Protein AF-A0A1R3U5Z2-F1 (afdb_monomer_lite)

Organism: NCBI:txid1972867

Radius of 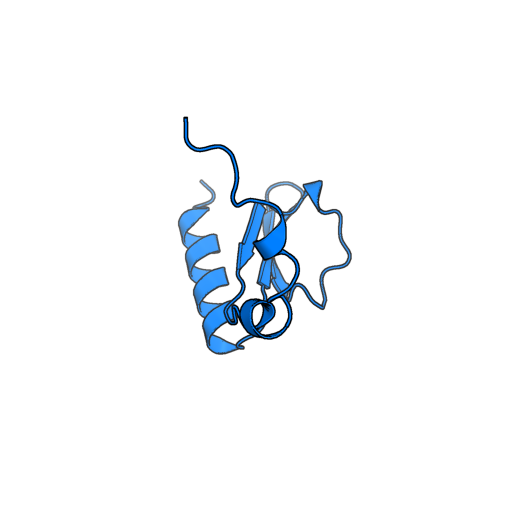gyration: 15.64 Å; chains: 1; bounding box: 31×39×40 Å

Structure (mmCIF, N/CA/C/O backbone):
data_AF-A0A1R3U5Z2-F1
#
_entry.id   AF-A0A1R3U5Z2-F1
#
loop_
_atom_site.group_PDB
_atom_site.id
_atom_site.type_symbol
_atom_site.label_atom_id
_atom_site.label_alt_id
_atom_site.label_comp_id
_atom_site.label_asym_id
_atom_site.label_entity_id
_atom_site.label_seq_id
_atom_site.pdbx_PDB_ins_code
_atom_site.Cartn_x
_atom_site.Cartn_y
_atom_site.Cartn_z
_atom_site.occupancy
_atom_site.B_iso_or_equiv
_atom_site.auth_seq_id
_atom_site.auth_comp_id
_atom_site.auth_asym_id
_atom_site.auth_atom_id
_atom_site.pdbx_PDB_model_num
ATOM 1 N N . MET A 1 1 ? -14.084 5.780 13.730 1.00 48.66 1 MET A N 1
ATOM 2 C CA . MET A 1 1 ? -13.236 6.821 13.121 1.00 48.66 1 MET A CA 1
ATOM 3 C C . MET A 1 1 ? -12.014 6.098 12.612 1.00 48.66 1 MET A C 1
ATOM 5 O O . MET A 1 1 ? -11.129 5.789 13.390 1.00 48.66 1 MET A O 1
ATOM 9 N N . SER A 1 2 ? -12.070 5.663 11.361 1.00 59.66 2 SER A N 1
ATOM 10 C CA . SER A 1 2 ? -10.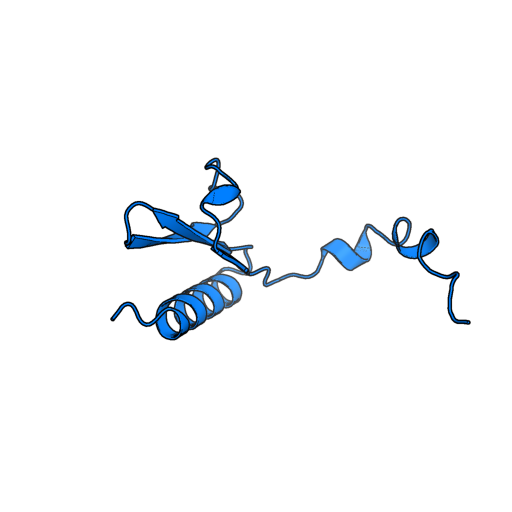961 5.011 10.676 1.00 59.66 2 SER A CA 1
ATOM 11 C C . SER A 1 2 ? -9.968 6.115 10.329 1.00 59.66 2 SER A C 1
ATOM 13 O O . SER A 1 2 ? -10.242 6.944 9.461 1.00 59.66 2 SER A O 1
ATOM 15 N N . ASP A 1 3 ? -8.864 6.199 11.067 1.00 77.62 3 ASP A N 1
ATOM 16 C CA . ASP A 1 3 ? -7.806 7.168 10.794 1.00 77.62 3 ASP A CA 1
ATOM 17 C C . ASP A 1 3 ? -7.088 6.758 9.504 1.00 77.62 3 ASP A C 1
ATOM 19 O O . ASP A 1 3 ? -6.055 6.091 9.518 1.00 77.62 3 ASP A O 1
ATOM 23 N N . LEU A 1 4 ? -7.662 7.143 8.363 1.00 79.44 4 LEU A N 1
ATOM 24 C CA . LEU A 1 4 ? -7.100 6.894 7.036 1.00 79.44 4 LEU A CA 1
ATOM 25 C C . LEU A 1 4 ? -5.634 7.347 6.969 1.00 79.44 4 LEU A C 1
ATOM 27 O O . LEU A 1 4 ? -4.798 6.653 6.403 1.00 79.44 4 LEU A O 1
ATOM 31 N N . SER A 1 5 ? -5.294 8.459 7.626 1.00 82.44 5 SER A N 1
ATOM 32 C CA . SER A 1 5 ? -3.916 8.954 7.716 1.00 82.44 5 SER A CA 1
ATOM 33 C C . SER A 1 5 ? -2.966 7.980 8.425 1.00 82.44 5 SER A C 1
ATOM 35 O O . SER A 1 5 ? -1.802 7.873 8.040 1.00 82.44 5 SER A O 1
ATOM 37 N N . LEU A 1 6 ? -3.438 7.238 9.432 1.00 85.25 6 LEU A N 1
ATOM 38 C CA . LEU A 1 6 ? -2.646 6.224 10.125 1.00 85.25 6 LEU A CA 1
ATOM 39 C C . LEU A 1 6 ? -2.381 5.029 9.206 1.00 85.25 6 LEU A C 1
ATOM 41 O O . LEU A 1 6 ? -1.239 4.584 9.100 1.00 85.25 6 LEU A O 1
ATOM 45 N N . ALA A 1 7 ? -3.411 4.562 8.497 1.00 83.25 7 ALA A N 1
ATOM 46 C CA . ALA A 1 7 ? -3.276 3.472 7.534 1.00 83.25 7 ALA A CA 1
ATOM 47 C C . ALA A 1 7 ? -2.340 3.845 6.372 1.00 83.25 7 ALA A C 1
ATOM 49 O O . ALA A 1 7 ? -1.489 3.049 5.981 1.00 83.25 7 ALA A O 1
ATOM 50 N N . GLN A 1 8 ? -2.426 5.084 5.881 1.00 84.19 8 GLN A N 1
ATOM 51 C CA . GLN A 1 8 ? -1.535 5.624 4.852 1.00 84.19 8 GLN A CA 1
ATOM 52 C C . GLN A 1 8 ? -0.074 5.694 5.316 1.00 84.19 8 GLN A C 1
ATOM 54 O O . GLN A 1 8 ? 0.825 5.294 4.580 1.00 84.19 8 GLN A O 1
ATOM 59 N N . ASN A 1 9 ? 0.176 6.160 6.544 1.00 86.06 9 ASN A N 1
ATOM 60 C CA . ASN A 1 9 ? 1.528 6.199 7.107 1.00 86.06 9 ASN A CA 1
ATOM 61 C C . ASN A 1 9 ? 2.114 4.792 7.270 1.00 86.06 9 ASN A C 1
ATOM 63 O O . ASN A 1 9 ? 3.279 4.574 6.945 1.00 86.06 9 ASN A O 1
ATOM 67 N N . HIS A 1 10 ? 1.302 3.834 7.723 1.00 83.56 10 HIS A N 1
ATOM 68 C CA . HIS A 1 10 ? 1.725 2.444 7.868 1.00 83.56 10 HIS A CA 1
ATOM 69 C C . HIS A 1 10 ? 2.016 1.790 6.508 1.00 83.56 10 HIS A C 1
ATOM 71 O O . HIS A 1 10 ? 3.038 1.127 6.347 1.00 83.56 10 HIS A O 1
ATOM 77 N N . ALA A 1 11 ? 1.171 2.033 5.500 1.00 83.94 11 ALA A N 1
ATOM 78 C CA . ALA A 1 11 ? 1.391 1.557 4.135 1.00 83.94 11 ALA A CA 1
ATOM 79 C C . ALA A 1 11 ? 2.673 2.140 3.520 1.00 83.94 11 ALA A C 1
ATOM 81 O O . ALA A 1 11 ? 3.436 1.421 2.876 1.00 83.94 11 ALA A O 1
ATOM 82 N N . LEU A 1 12 ? 2.944 3.427 3.759 1.00 82.06 12 LEU A N 1
ATOM 83 C CA . LEU A 1 12 ? 4.151 4.093 3.278 1.00 82.06 12 LEU A CA 1
ATOM 84 C C . LEU A 1 12 ? 5.423 3.540 3.935 1.00 82.06 12 LEU A C 1
ATOM 86 O O . LEU A 1 12 ? 6.431 3.351 3.253 1.00 82.06 12 LEU A O 1
ATOM 90 N N . ASP A 1 13 ? 5.394 3.285 5.241 1.00 85.69 13 ASP A N 1
ATOM 91 C CA . ASP A 1 13 ? 6.530 2.709 5.966 1.00 85.69 13 ASP A CA 1
ATOM 92 C C . ASP A 1 13 ? 6.836 1.282 5.480 1.00 85.69 13 ASP A C 1
ATOM 94 O O . ASP A 1 13 ? 7.989 0.944 5.193 1.00 85.69 13 ASP A O 1
ATOM 98 N N . LEU A 1 14 ? 5.782 0.489 5.253 1.00 83.19 14 LEU A N 1
ATOM 99 C CA . LEU A 1 14 ? 5.869 -0.848 4.673 1.00 83.19 14 LEU A CA 1
ATOM 100 C C . LEU A 1 14 ? 6.489 -0.811 3.264 1.00 83.19 14 LEU A C 1
ATOM 102 O O . LEU A 1 14 ? 7.459 -1.522 2.997 1.00 83.19 14 LEU A O 1
ATOM 106 N N . ALA A 1 15 ? 5.986 0.063 2.385 1.00 83.31 15 ALA A N 1
ATOM 107 C CA . ALA A 1 15 ? 6.492 0.227 1.022 1.00 83.31 15 ALA A CA 1
ATOM 108 C C . ALA A 1 15 ? 7.983 0.597 1.010 1.00 83.31 15 ALA A C 1
ATOM 110 O O . ALA A 1 15 ? 8.774 0.013 0.272 1.00 83.31 15 ALA A O 1
ATOM 111 N N . ARG A 1 16 ? 8.403 1.528 1.874 1.00 80.88 16 ARG A N 1
ATOM 112 C CA . ARG A 1 16 ? 9.808 1.960 1.976 1.00 80.88 16 ARG A CA 1
ATOM 113 C C . ARG A 1 16 ? 10.719 0.874 2.541 1.00 80.88 16 ARG A C 1
ATOM 115 O O . ARG A 1 16 ? 11.870 0.788 2.124 1.00 80.88 16 ARG A O 1
ATOM 122 N N . THR A 1 17 ? 10.209 0.056 3.456 1.00 85.25 17 THR A N 1
ATOM 123 C CA . THR A 1 17 ? 10.963 -1.032 4.090 1.00 85.25 17 THR A CA 1
ATOM 124 C C . THR A 1 17 ? 11.171 -2.206 3.141 1.00 85.25 17 THR A C 1
ATOM 126 O O . THR A 1 17 ? 12.287 -2.707 3.017 1.00 85.25 17 THR A O 1
ATOM 129 N N . LEU A 1 18 ? 10.115 -2.637 2.445 1.00 83.19 18 LEU A N 1
ATOM 130 C CA . LEU A 1 18 ? 10.204 -3.736 1.484 1.00 83.19 18 LEU A CA 1
ATOM 131 C C . LEU A 1 18 ? 10.760 -3.301 0.120 1.00 83.19 18 LEU A C 1
ATOM 133 O O . LEU A 1 18 ? 11.177 -4.158 -0.652 1.00 83.19 18 LEU A O 1
ATOM 137 N N . MET A 1 19 ? 10.787 -1.995 -0.176 1.00 85.19 19 MET A N 1
ATOM 138 C CA . MET A 1 19 ? 11.125 -1.448 -1.498 1.00 85.19 19 MET A CA 1
ATOM 139 C C . MET A 1 19 ? 10.260 -2.037 -2.627 1.00 85.19 19 MET A C 1
ATOM 141 O O . MET A 1 19 ? 10.712 -2.164 -3.763 1.00 85.19 19 MET A O 1
ATOM 145 N N . VAL A 1 20 ? 9.010 -2.387 -2.319 1.00 83.31 20 VAL A N 1
ATOM 146 C CA . VAL A 1 20 ? 8.017 -2.878 -3.285 1.00 83.31 20 VAL A CA 1
ATOM 147 C C . VAL A 1 20 ? 6.808 -1.944 -3.328 1.00 83.31 20 VAL A C 1
ATOM 149 O O . VAL A 1 20 ? 6.476 -1.346 -2.300 1.00 83.31 20 VAL A O 1
ATOM 152 N N . PRO A 1 21 ? 6.138 -1.803 -4.483 1.00 83.12 21 PRO A N 1
ATOM 153 C CA . PRO A 1 21 ? 4.902 -1.041 -4.570 1.00 83.12 21 PRO A CA 1
ATOM 154 C C . PRO A 1 21 ? 3.810 -1.697 -3.722 1.00 83.12 21 PRO A C 1
ATOM 156 O O . PRO A 1 21 ? 3.630 -2.915 -3.758 1.00 83.12 21 PRO A O 1
ATOM 159 N N . VAL A 1 22 ? 3.087 -0.884 -2.956 1.00 87.44 22 VAL A N 1
ATOM 160 C CA . VAL A 1 22 ? 2.026 -1.313 -2.040 1.00 87.44 22 VAL A CA 1
ATOM 161 C C . VAL A 1 22 ? 0.728 -0.598 -2.392 1.00 87.44 22 VAL A C 1
ATOM 163 O O . VAL A 1 22 ? 0.689 0.626 -2.504 1.00 87.44 22 VAL A O 1
ATOM 166 N N . THR A 1 23 ? -0.345 -1.363 -2.528 1.00 88.06 23 THR A N 1
ATOM 167 C CA . THR A 1 23 ? -1.707 -0.889 -2.753 1.00 88.06 23 THR A CA 1
ATOM 168 C C . THR A 1 23 ? -2.458 -0.820 -1.423 1.00 88.06 23 THR A C 1
ATOM 170 O O . THR A 1 23 ? -2.504 -1.788 -0.661 1.00 88.06 23 THR A O 1
ATOM 173 N N . LEU A 1 24 ? -3.049 0.341 -1.153 1.00 88.31 24 LEU A N 1
ATOM 174 C CA . LEU A 1 24 ? -4.007 0.582 -0.083 1.00 88.31 24 LEU A CA 1
ATOM 175 C C . LEU A 1 24 ? -5.411 0.508 -0.680 1.00 88.31 24 LEU A C 1
ATOM 177 O O . LEU A 1 24 ? -5.739 1.293 -1.573 1.00 88.31 24 LEU A O 1
ATOM 181 N N . PHE A 1 25 ? -6.236 -0.396 -0.174 1.00 87.56 25 PHE A N 1
ATOM 182 C CA . PHE A 1 25 ? -7.608 -0.590 -0.634 1.00 87.56 25 PHE A CA 1
ATOM 183 C C . PHE A 1 25 ? -8.569 -0.655 0.554 1.00 87.56 25 PHE A C 1
ATOM 185 O O . PHE A 1 25 ? -8.157 -0.941 1.680 1.00 87.56 25 PHE A O 1
ATOM 192 N N . GLU A 1 26 ? -9.842 -0.371 0.309 1.00 85.75 26 GLU A N 1
ATOM 193 C CA . GLU A 1 26 ? -10.908 -0.497 1.302 1.00 85.75 26 GLU A CA 1
ATOM 194 C C . GLU A 1 26 ? -11.962 -1.485 0.810 1.00 85.75 26 GLU A C 1
ATOM 196 O O . GLU A 1 26 ? -12.495 -1.347 -0.289 1.00 85.75 26 GLU A O 1
ATOM 201 N N . LEU A 1 27 ? -12.253 -2.489 1.634 1.00 82.69 27 LEU A N 1
ATOM 202 C CA . LEU A 1 27 ? -13.281 -3.495 1.382 1.00 82.69 27 LEU A CA 1
ATOM 203 C C . LEU A 1 27 ? -14.230 -3.522 2.570 1.00 82.69 27 LEU A C 1
ATOM 205 O O . LEU A 1 27 ? -13.785 -3.662 3.705 1.00 82.69 27 LEU A O 1
ATOM 209 N N . ASP A 1 28 ? -15.528 -3.364 2.314 1.00 82.19 28 ASP A N 1
ATOM 210 C CA . ASP A 1 28 ? -16.585 -3.445 3.335 1.00 82.19 28 ASP A CA 1
ATOM 211 C C . ASP A 1 28 ? -16.338 -2.576 4.595 1.00 82.19 28 ASP A C 1
ATOM 213 O O . ASP A 1 28 ? -16.809 -2.884 5.690 1.00 82.19 28 ASP A O 1
ATOM 217 N N . GLY A 1 29 ? -15.622 -1.452 4.447 1.00 81.25 29 GLY A N 1
ATOM 218 C CA . GLY A 1 29 ? -15.280 -0.531 5.540 1.00 81.25 29 GLY A CA 1
ATOM 219 C C . GLY A 1 29 ? -14.001 -0.880 6.314 1.00 81.25 29 GLY A C 1
ATOM 220 O O . GLY A 1 29 ? -13.688 -0.219 7.309 1.00 81.25 29 GLY A O 1
ATOM 221 N N . GLU A 1 30 ? -13.252 -1.892 5.874 1.00 82.31 30 GLU A N 1
ATOM 222 C CA . GLU A 1 30 ? -11.939 -2.264 6.399 1.00 82.31 30 GLU A CA 1
ATOM 223 C C . GLU A 1 30 ? -10.823 -1.829 5.445 1.00 82.31 30 GLU A C 1
ATOM 225 O O . GLU A 1 30 ? -10.921 -1.986 4.230 1.00 82.31 30 GLU A O 1
ATOM 230 N N . ILE A 1 31 ? -9.731 -1.294 6.002 1.00 85.38 31 ILE A N 1
ATOM 231 C CA . ILE A 1 31 ? -8.576 -0.844 5.220 1.00 85.38 31 ILE A CA 1
ATOM 232 C C . ILE A 1 31 ? -7.541 -1.970 5.146 1.00 85.38 31 ILE A C 1
ATOM 234 O O . ILE A 1 31 ? -6.973 -2.371 6.165 1.00 85.38 31 ILE A O 1
ATOM 238 N N . GLY A 1 32 ? -7.270 -2.441 3.931 1.00 84.00 32 GLY A N 1
ATOM 239 C CA . GLY A 1 32 ? -6.262 -3.446 3.618 1.00 84.00 32 GLY A CA 1
ATOM 240 C C . GLY A 1 32 ? -5.013 -2.838 2.980 1.00 84.00 32 GLY A C 1
ATOM 241 O O . GLY A 1 32 ? -5.079 -1.862 2.232 1.00 84.00 32 GLY A O 1
ATOM 242 N N . ILE A 1 33 ? -3.855 -3.427 3.279 1.00 85.44 33 ILE A N 1
ATOM 243 C CA . ILE A 1 33 ? -2.558 -3.051 2.706 1.00 85.44 33 ILE A CA 1
ATOM 244 C C . ILE A 1 33 ? -1.944 -4.309 2.095 1.00 85.44 33 ILE A C 1
ATOM 246 O O . ILE A 1 33 ? -1.770 -5.303 2.800 1.00 85.44 33 ILE A O 1
ATOM 250 N N . MET A 1 34 ? -1.599 -4.276 0.807 1.00 86.25 34 MET A N 1
ATOM 251 C CA . MET A 1 34 ? -1.011 -5.425 0.110 1.00 86.25 34 MET A CA 1
ATOM 252 C C . MET A 1 34 ? -0.014 -4.976 -0.961 1.00 86.25 34 MET A C 1
ATOM 254 O O . MET A 1 34 ? -0.224 -3.926 -1.566 1.00 86.25 34 MET A O 1
ATOM 258 N N . PRO A 1 35 ? 1.068 -5.726 -1.230 1.00 83.50 35 PRO A N 1
ATOM 259 C CA . PRO A 1 35 ? 1.935 -5.443 -2.368 1.00 83.50 35 PRO A CA 1
ATOM 260 C C . PRO A 1 35 ? 1.134 -5.422 -3.675 1.00 83.50 35 PRO A C 1
ATOM 262 O O . PRO A 1 35 ? 0.345 -6.328 -3.928 1.00 83.50 35 PRO A O 1
ATOM 265 N N . SER A 1 36 ? 1.355 -4.425 -4.535 1.00 80.12 36 SER A N 1
ATOM 266 C CA . SER A 1 36 ? 0.633 -4.318 -5.814 1.00 80.12 36 SER A CA 1
ATOM 267 C C . SER A 1 36 ? 0.868 -5.515 -6.736 1.00 80.12 36 SER A C 1
ATOM 269 O O . SER A 1 36 ? 0.043 -5.779 -7.595 1.00 80.12 36 SER A O 1
ATOM 271 N N . ALA A 1 37 ? 1.984 -6.230 -6.573 1.00 81.38 37 ALA A N 1
ATOM 272 C CA . ALA A 1 37 ? 2.268 -7.447 -7.332 1.00 81.38 37 ALA A CA 1
ATOM 273 C C . ALA A 1 37 ? 1.362 -8.629 -6.941 1.00 81.38 37 ALA A C 1
ATOM 275 O O . ALA A 1 37 ? 1.150 -9.519 -7.760 1.00 81.38 37 ALA A O 1
ATOM 276 N N . ASP A 1 38 ? 0.843 -8.625 -5.711 1.00 81.94 38 ASP A N 1
ATOM 277 C CA . ASP A 1 38 ? -0.018 -9.681 -5.170 1.00 81.94 38 ASP A CA 1
ATOM 278 C C . ASP A 1 38 ? -1.505 -9.294 -5.217 1.00 81.94 38 ASP A C 1
ATOM 280 O O . ASP A 1 38 ? -2.381 -10.121 -4.967 1.00 81.94 38 ASP A O 1
ATOM 284 N N . TYR A 1 39 ? -1.799 -8.030 -5.525 1.00 82.31 39 TYR A N 1
ATOM 285 C CA . TYR A 1 39 ? -3.152 -7.506 -5.591 1.00 82.31 39 TYR A CA 1
ATOM 286 C C . TYR A 1 39 ? -3.742 -7.698 -7.000 1.00 82.31 39 TYR A C 1
ATOM 288 O O . TYR A 1 39 ? -3.361 -6.994 -7.930 1.00 82.31 39 TYR A O 1
ATOM 296 N N . ASP A 1 40 ? -4.690 -8.630 -7.131 1.00 78.81 40 ASP A N 1
ATOM 297 C CA . ASP A 1 40 ? -5.467 -8.926 -8.358 1.00 78.81 40 ASP A CA 1
ATOM 298 C C . ASP A 1 40 ? -6.958 -8.541 -8.197 1.00 78.81 40 ASP A C 1
ATOM 300 O O . ASP A 1 40 ? -7.853 -9.132 -8.796 1.00 78.81 40 ASP A O 1
ATOM 304 N N . GLY A 1 41 ? -7.244 -7.612 -7.279 1.00 79.00 41 GLY A N 1
ATOM 305 C CA . GLY A 1 41 ? -8.598 -7.134 -6.989 1.00 79.00 41 GLY A CA 1
ATOM 306 C C . GLY A 1 41 ? -9.055 -6.001 -7.913 1.00 79.00 41 GLY A C 1
ATOM 307 O O . GLY A 1 41 ? -8.310 -5.539 -8.775 1.00 79.00 41 GLY A O 1
ATOM 308 N N . ASP A 1 42 ? -10.282 -5.521 -7.697 1.00 78.75 42 ASP A N 1
ATOM 309 C CA . ASP A 1 42 ? -10.836 -4.391 -8.449 1.00 78.75 42 ASP A CA 1
ATOM 310 C C . ASP A 1 42 ? -10.139 -3.070 -8.095 1.00 78.75 42 ASP A C 1
ATOM 312 O O . ASP A 1 42 ? -10.116 -2.647 -6.932 1.00 78.75 42 ASP A O 1
ATOM 316 N N . GLU A 1 43 ? -9.669 -2.363 -9.127 1.00 74.12 43 GLU A N 1
ATOM 317 C CA . GLU A 1 43 ? -9.081 -1.019 -9.019 1.00 74.12 43 GLU A CA 1
ATOM 318 C C . GLU A 1 43 ? -10.036 -0.010 -8.355 1.00 74.12 43 GLU A C 1
ATOM 320 O O . GLU A 1 43 ? -9.583 0.930 -7.709 1.00 74.12 43 GLU A O 1
ATOM 325 N N . ASP A 1 44 ? -11.352 -0.232 -8.438 1.00 78.69 44 ASP A N 1
ATOM 326 C CA . ASP A 1 44 ? -12.374 0.615 -7.809 1.00 78.69 44 ASP A CA 1
ATOM 327 C C . ASP A 1 44 ? -12.328 0.583 -6.271 1.00 78.69 44 ASP A C 1
ATOM 329 O O . ASP A 1 44 ? -12.806 1.508 -5.612 1.00 78.69 44 ASP A O 1
ATOM 333 N N . THR A 1 45 ? -11.745 -0.466 -5.684 1.00 84.75 45 THR A N 1
ATOM 334 C CA . THR A 1 45 ? -11.562 -0.583 -4.227 1.00 84.75 45 THR A CA 1
ATOM 335 C C . THR A 1 45 ? -10.226 0.004 -3.763 1.00 84.75 45 THR A C 1
ATOM 337 O O . THR A 1 45 ? -9.985 0.151 -2.562 1.00 84.75 45 THR A O 1
ATOM 340 N N . VAL A 1 46 ? -9.353 0.384 -4.702 1.00 85.25 46 VAL A N 1
ATOM 341 C CA . VAL A 1 46 ? -8.043 0.970 -4.421 1.00 85.25 46 VAL A CA 1
ATOM 342 C C . VAL A 1 46 ? -8.201 2.438 -4.046 1.00 85.25 46 VAL A C 1
ATOM 344 O O . VAL A 1 46 ? -8.595 3.279 -4.849 1.00 85.25 46 VAL A O 1
ATOM 347 N N . ILE A 1 47 ? -7.815 2.770 -2.816 1.00 86.44 47 ILE A N 1
ATOM 348 C CA . ILE A 1 47 ? -7.769 4.155 -2.346 1.00 86.44 47 ILE A CA 1
ATOM 349 C C . ILE A 1 47 ? -6.511 4.839 -2.873 1.00 86.44 47 ILE A C 1
ATOM 351 O O . ILE A 1 47 ? -6.562 5.971 -3.353 1.00 86.44 47 ILE A O 1
ATOM 355 N N . ASN A 1 48 ? -5.355 4.188 -2.705 1.00 85.56 48 ASN A N 1
ATOM 356 C CA . ASN A 1 48 ? -4.077 4.773 -3.087 1.00 85.56 48 ASN A CA 1
ATOM 357 C C . ASN A 1 48 ? -2.995 3.716 -3.306 1.00 85.56 48 ASN A C 1
ATOM 359 O O . ASN A 1 48 ? -2.953 2.699 -2.621 1.00 85.56 48 ASN A O 1
ATOM 363 N N . GLN A 1 49 ? -2.051 4.010 -4.193 1.00 83.06 49 GLN A N 1
ATOM 364 C CA . GLN A 1 49 ? -0.877 3.178 -4.422 1.00 83.06 49 GLN A CA 1
ATOM 365 C C . GLN A 1 49 ? 0.390 3.926 -4.002 1.00 83.06 49 GLN A C 1
ATOM 367 O O . GLN A 1 49 ? 0.572 5.106 -4.306 1.00 83.06 49 GLN A O 1
ATOM 372 N N . TYR A 1 50 ? 1.269 3.232 -3.291 1.00 85.31 50 TYR A N 1
ATOM 373 C CA . TYR A 1 50 ? 2.546 3.741 -2.820 1.00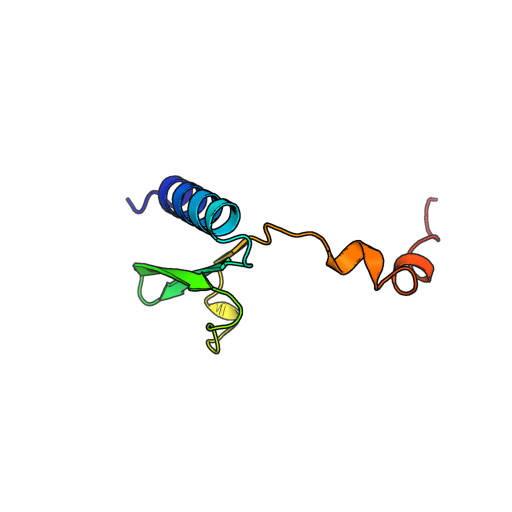 85.31 50 TYR A CA 1
ATOM 374 C C . TYR A 1 50 ? 3.671 2.994 -3.517 1.00 85.31 50 TYR A C 1
ATOM 376 O O . TYR A 1 50 ? 3.926 1.831 -3.222 1.00 85.31 50 TYR A O 1
ATOM 384 N N . ASP A 1 51 ? 4.357 3.677 -4.427 1.00 78.69 51 ASP A N 1
ATOM 385 C CA . ASP A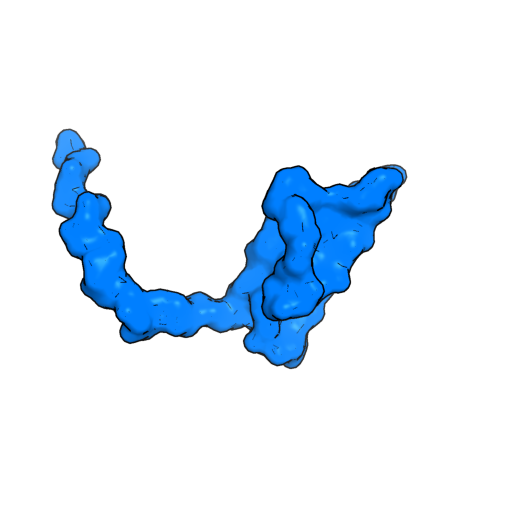 1 51 ? 5.537 3.148 -5.100 1.00 78.69 51 ASP A CA 1
ATOM 386 C C . ASP A 1 51 ? 6.815 3.700 -4.433 1.00 78.69 51 ASP A C 1
ATOM 388 O O . ASP A 1 51 ? 7.049 4.914 -4.469 1.00 78.69 51 ASP A O 1
ATOM 392 N N . PRO A 1 52 ? 7.644 2.859 -3.788 1.00 73.69 52 PRO A N 1
ATOM 393 C CA . PRO A 1 52 ? 8.907 3.290 -3.193 1.00 73.69 52 PRO A CA 1
ATOM 394 C C . PRO A 1 52 ? 10.012 3.504 -4.236 1.00 73.69 52 PRO A C 1
ATOM 396 O O . PRO A 1 52 ? 11.028 4.129 -3.924 1.00 73.69 52 PRO A O 1
ATOM 399 N N . LEU A 1 53 ? 9.841 2.992 -5.460 1.00 67.94 53 LEU A N 1
ATOM 400 C CA . LEU A 1 53 ? 10.830 3.042 -6.525 1.00 67.94 53 LEU A CA 1
ATOM 401 C C . LEU A 1 53 ? 10.213 3.684 -7.771 1.00 67.94 53 LEU A C 1
ATOM 403 O O . LEU A 1 53 ? 9.691 2.975 -8.626 1.00 67.94 53 LEU A O 1
ATOM 407 N N . PRO A 1 54 ? 10.415 4.989 -8.015 1.00 62.09 54 PRO A N 1
ATOM 408 C CA . PRO A 1 54 ? 10.083 5.595 -9.302 1.00 62.09 54 PRO A CA 1
ATOM 409 C C . PRO A 1 54 ? 11.081 5.179 -10.412 1.00 62.09 54 PRO A C 1
ATOM 411 O O . PRO A 1 54 ? 11.478 5.967 -11.271 1.00 62.09 54 PRO A O 1
ATOM 414 N N . MET A 1 55 ? 11.504 3.912 -10.418 1.00 50.41 55 MET A N 1
ATOM 415 C CA . MET A 1 55 ? 12.318 3.274 -11.451 1.00 50.41 55 MET A CA 1
ATOM 416 C C . MET A 1 55 ? 11.529 3.026 -12.747 1.00 50.41 55 MET A C 1
ATOM 418 O O . MET A 1 55 ? 12.077 2.473 -13.691 1.00 50.41 55 MET A O 1
ATOM 422 N N . ASN A 1 56 ? 10.283 3.500 -12.866 1.00 52.66 56 ASN A N 1
ATOM 423 C CA . ASN A 1 56 ? 9.629 3.643 -14.168 1.00 52.66 56 ASN A CA 1
ATOM 424 C C . ASN A 1 56 ? 10.134 4.874 -14.963 1.00 52.66 56 ASN A C 1
ATOM 426 O O . ASN A 1 56 ? 9.920 4.972 -16.169 1.00 52.66 56 ASN A O 1
ATOM 430 N N . TRP A 1 57 ? 10.886 5.804 -14.354 1.00 54.19 57 TRP A N 1
ATOM 431 C CA . TRP A 1 57 ? 11.452 6.945 -15.098 1.00 54.19 57 TRP A CA 1
ATOM 432 C C . TRP A 1 57 ? 12.701 6.624 -15.927 1.00 54.19 57 TRP A C 1
ATOM 434 O O . TRP A 1 57 ? 13.092 7.444 -16.761 1.00 54.19 57 TRP A O 1
ATOM 444 N N . LEU A 1 58 ? 13.328 5.453 -15.759 1.00 53.44 58 LEU A N 1
ATOM 445 C CA . LEU A 1 58 ? 14.510 5.096 -16.556 1.00 53.44 58 LEU A CA 1
ATOM 446 C C . LEU A 1 58 ? 14.168 4.384 -17.876 1.00 53.44 58 LEU A C 1
ATOM 448 O O . LEU A 1 58 ? 14.988 4.398 -18.797 1.00 53.44 58 LEU A O 1
ATOM 452 N N . ILE A 1 59 ? 12.967 3.807 -17.985 1.00 55.62 59 ILE A N 1
ATOM 453 C CA . ILE A 1 59 ? 12.524 3.035 -19.158 1.00 55.62 59 ILE A CA 1
ATOM 454 C C . ILE A 1 59 ? 11.578 3.834 -20.066 1.00 55.62 59 ILE A C 1
ATOM 456 O O . ILE A 1 59 ? 11.486 3.526 -21.253 1.00 55.62 59 ILE A O 1
ATOM 460 N N . ASP A 1 60 ? 10.973 4.922 -19.570 1.00 49.12 60 ASP A N 1
ATOM 461 C CA . ASP A 1 60 ? 10.004 5.720 -20.329 1.00 49.12 60 ASP A CA 1
ATOM 462 C C . ASP A 1 60 ? 10.483 7.137 -20.722 1.00 49.12 60 ASP A C 1
ATOM 464 O O . ASP A 1 60 ? 9.794 8.151 -20.582 1.00 49.12 60 ASP A O 1
ATOM 468 N N . ARG A 1 61 ? 11.682 7.232 -21.319 1.00 51.66 61 ARG A N 1
ATOM 469 C CA . ARG A 1 61 ? 12.093 8.445 -22.068 1.00 51.66 61 ARG A CA 1
ATOM 470 C C . ARG A 1 61 ? 11.234 8.699 -23.327 1.00 51.66 61 ARG A C 1
ATOM 472 O O . ARG A 1 61 ? 11.469 9.684 -24.033 1.00 51.66 61 ARG A O 1
ATOM 479 N N . SER A 1 62 ? 10.252 7.842 -23.613 1.00 55.03 62 SER A N 1
ATOM 480 C CA . SER A 1 62 ? 9.434 7.871 -24.829 1.00 55.03 62 SER A CA 1
ATOM 481 C C . SER A 1 62 ? 8.024 8.449 -24.613 1.00 55.03 62 SER A C 1
ATOM 483 O O . SER A 1 62 ? 7.517 9.102 -25.524 1.00 55.03 62 SER A O 1
ATOM 485 N N . ALA A 1 63 ? 7.419 8.340 -23.426 1.00 55.50 63 ALA A N 1
ATOM 486 C CA . ALA A 1 63 ? 6.074 8.846 -23.117 1.00 55.50 63 ALA A CA 1
ATOM 487 C C . ALA A 1 63 ? 6.047 10.341 -22.763 1.00 55.50 63 ALA A C 1
ATOM 489 O O . ALA A 1 6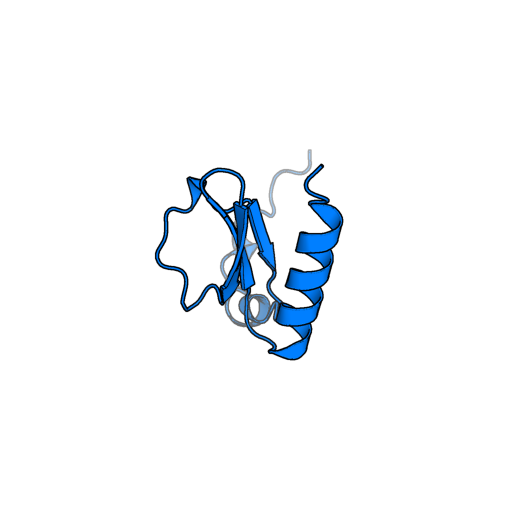3 ? 5.011 10.994 -22.901 1.00 55.50 63 ALA A O 1
ATOM 490 N N . LEU A 1 64 ? 7.188 10.943 -22.408 1.00 52.91 64 LEU A N 1
ATOM 4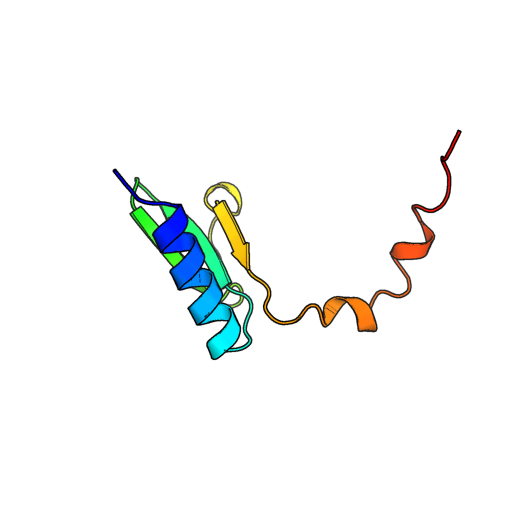91 C CA . LEU A 1 64 ? 7.289 12.398 -22.225 1.00 52.91 64 LEU A CA 1
ATOM 492 C C . LEU A 1 64 ? 7.424 13.185 -23.545 1.00 52.91 64 LEU A C 1
ATOM 494 O O . LEU A 1 64 ? 7.345 14.412 -23.524 1.00 52.91 64 LEU A O 1
ATOM 498 N N . ARG A 1 65 ? 7.535 12.528 -24.714 1.00 53.31 65 ARG A N 1
ATOM 499 C CA . ARG A 1 65 ? 7.518 13.224 -26.022 1.00 53.31 65 ARG A CA 1
ATOM 500 C C . ARG A 1 65 ? 6.133 13.722 -26.457 1.00 53.31 65 ARG A C 1
ATOM 502 O O . ARG A 1 65 ? 6.044 14.421 -27.460 1.00 53.31 65 ARG A O 1
ATOM 509 N N . GLY A 1 66 ? 5.062 13.391 -25.731 1.00 52.09 66 GLY A N 1
ATOM 510 C CA . GLY A 1 66 ? 3.690 13.709 -26.150 1.00 52.09 66 GLY A CA 1
ATOM 511 C C . GLY A 1 66 ? 3.013 14.898 -25.461 1.00 52.09 66 GLY A C 1
ATOM 512 O O . GLY A 1 66 ? 2.011 15.386 -25.975 1.00 52.09 66 GLY A O 1
ATOM 513 N N . LYS A 1 67 ? 3.505 15.382 -24.310 1.00 55.72 67 LYS A N 1
ATOM 514 C CA . LYS A 1 67 ? 2.801 16.417 -23.515 1.00 55.72 67 LYS A CA 1
ATOM 515 C C . LYS A 1 67 ? 3.592 17.712 -23.322 1.00 55.72 67 LYS A C 1
ATOM 517 O O . LYS A 1 67 ? 3.399 18.420 -22.343 1.00 55.72 67 LYS A O 1
ATOM 522 N N . ALA A 1 68 ? 4.439 18.054 -24.288 1.00 54.16 68 ALA A N 1
ATOM 523 C CA . ALA A 1 68 ? 5.111 19.349 -24.369 1.00 54.16 68 ALA A CA 1
ATOM 524 C C . ALA A 1 68 ? 4.551 20.191 -25.530 1.00 54.16 68 ALA A C 1
ATOM 526 O O . ALA A 1 68 ? 5.282 20.542 -26.447 1.00 54.16 68 ALA A O 1
ATOM 527 N N . CYS A 1 69 ? 3.246 20.490 -25.540 1.00 43.34 69 CYS A N 1
ATOM 528 C CA . CYS A 1 69 ? 2.724 21.604 -26.344 1.00 43.34 69 CYS A CA 1
ATOM 529 C C . CYS A 1 69 ? 1.278 21.956 -25.972 1.00 43.34 69 CYS A C 1
ATOM 531 O O . CYS A 1 69 ? 0.343 21.514 -26.635 1.00 43.34 69 CYS A O 1
ATOM 533 N N . ARG A 1 70 ? 1.096 22.761 -24.917 1.00 51.97 70 ARG A N 1
ATOM 534 C CA . ARG A 1 70 ? 0.148 23.892 -24.913 1.00 51.97 70 ARG A CA 1
ATOM 535 C C . ARG A 1 70 ? 0.354 24.749 -23.660 1.00 51.97 70 ARG A C 1
ATOM 537 O O . ARG A 1 70 ? -0.483 24.749 -22.765 1.00 51.97 70 ARG A O 1
ATOM 544 N N . LEU A 1 71 ? 1.469 25.477 -23.595 1.00 45.16 71 LEU A N 1
ATOM 545 C CA . LEU A 1 71 ? 1.473 26.719 -22.823 1.00 45.16 71 LEU A CA 1
ATOM 546 C C . LEU A 1 71 ? 1.053 27.823 -23.797 1.00 45.16 71 LEU A C 1
ATOM 548 O O . LEU A 1 71 ? 1.668 27.980 -24.852 1.00 45.16 71 LEU A O 1
ATOM 552 N N . ARG A 1 72 ? -0.078 28.452 -23.487 1.00 54.53 72 ARG A N 1
ATOM 553 C CA . ARG A 1 72 ? -0.574 29.663 -24.135 1.00 54.53 72 ARG A CA 1
ATOM 554 C C . ARG A 1 72 ? 0.176 30.861 -23.560 1.00 54.53 72 ARG A C 1
ATOM 556 O O . ARG A 1 72 ? 0.527 30.779 -22.362 1.00 54.53 72 ARG A O 1
#

Foldseek 3Di:
DPPVVVLVVVLQVVCQVVQAKWWWFDDPNDIDIGGPVPDPDDPVRTPDIHHNDPVVVVVPPPVVVPPPDDDD

Sequence (72 aa):
MSDLSLAQNHALDLARTLMVPVTLFELDGEIGIMPSADYDGDEDTVINQYDPLPMNWLIDRSALRGKACRLR

pLDDT: mean 74.0, std 14.08, range [43.34, 88.31]

Secondary structure (DSSP, 8-state):
---HHHHHHHHHHHHHHHTS-EEEEEETTEEEEEETTT--S-GGGEEEEE-S--GGGTT-TTGGGSS-----